Protein AF-A0A2G0E7K7-F1 (afdb_monomer_lite)

Secondary structure (DSSP, 8-state):
------HHHHHH-TT---HHHHHHHHHHHHHHHHHHHHHHHTT-SS---HHHHHHHHTT---

Foldseek 3Di:
DDDDDCVVVQVVDPPDDDCVRCVVVVVVVVVLVVLVVVCVVVVVPDDDDSVVSVCVVVVNDD

Structure (mmCIF, N/CA/C/O backbone):
data_AF-A0A2G0E7K7-F1
#
_entry.id   AF-A0A2G0E7K7-F1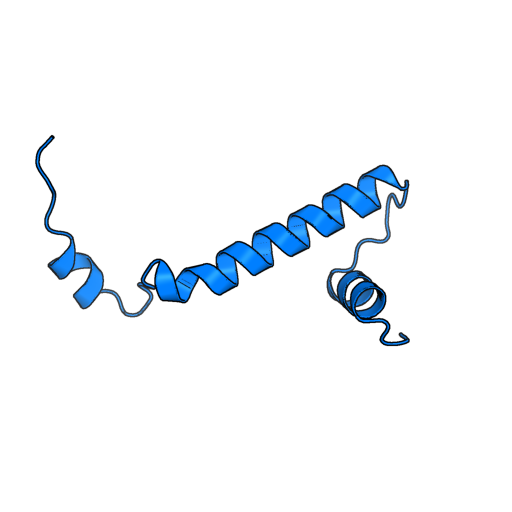
#
loop_
_atom_site.group_PDB
_atom_site.id
_atom_site.type_symbol
_atom_site.label_atom_id
_atom_site.label_alt_id
_atom_site.label_comp_id
_atom_site.label_asym_id
_atom_site.label_entity_id
_atom_site.label_seq_id
_atom_site.pdbx_PDB_ins_code
_atom_site.Cartn_x
_atom_site.Cartn_y
_atom_site.Cartn_z
_atom_site.occupancy
_atom_site.B_iso_or_equiv
_atom_site.auth_seq_id
_atom_site.auth_comp_id
_atom_site.auth_asym_id
_atom_site.auth_atom_id
_atom_site.pdbx_PDB_model_num
ATOM 1 N N . LEU A 1 1 ? 26.068 20.597 -11.820 1.00 66.75 1 LEU A N 1
ATOM 2 C CA . LEU A 1 1 ? 25.710 19.167 -11.677 1.00 66.75 1 LEU A CA 1
ATOM 3 C C . LEU A 1 1 ? 25.593 18.596 -13.079 1.00 66.75 1 LEU A C 1
ATOM 5 O O . LEU A 1 1 ? 24.830 19.145 -13.859 1.00 66.75 1 LEU A O 1
ATOM 9 N N . ILE A 1 2 ? 26.412 17.603 -13.431 1.00 73.00 2 ILE A N 1
ATOM 10 C CA . ILE A 1 2 ? 26.370 16.984 -14.762 1.00 73.00 2 ILE A CA 1
ATOM 11 C C . ILE A 1 2 ? 25.104 16.131 -14.817 1.00 73.00 2 ILE A C 1
ATOM 13 O O . ILE A 1 2 ? 24.960 15.189 -14.038 1.00 73.00 2 ILE A O 1
ATOM 17 N N . GLU A 1 3 ? 24.175 16.496 -15.695 1.00 78.12 3 GLU A N 1
ATOM 18 C CA . GLU A 1 3 ? 22.986 15.696 -15.958 1.00 78.12 3 GLU A CA 1
ATOM 19 C C . GLU A 1 3 ? 23.432 14.373 -16.588 1.00 78.12 3 GLU A C 1
ATOM 21 O O . GLU A 1 3 ? 24.072 14.342 -17.639 1.00 78.12 3 GLU A O 1
ATOM 26 N N . GLN A 1 4 ? 23.175 13.267 -15.897 1.00 82.88 4 GLN A N 1
ATOM 27 C CA . GLN A 1 4 ? 23.553 11.951 -16.386 1.00 82.88 4 GLN A CA 1
ATOM 28 C C . GLN A 1 4 ? 22.484 11.426 -17.346 1.00 82.88 4 GLN A C 1
ATOM 30 O O . GLN A 1 4 ? 21.303 11.351 -17.006 1.00 82.88 4 GLN A O 1
ATOM 35 N N . ASP A 1 5 ? 22.899 10.987 -18.536 1.00 83.44 5 ASP A N 1
ATOM 36 C CA . ASP A 1 5 ? 21.991 10.307 -19.454 1.0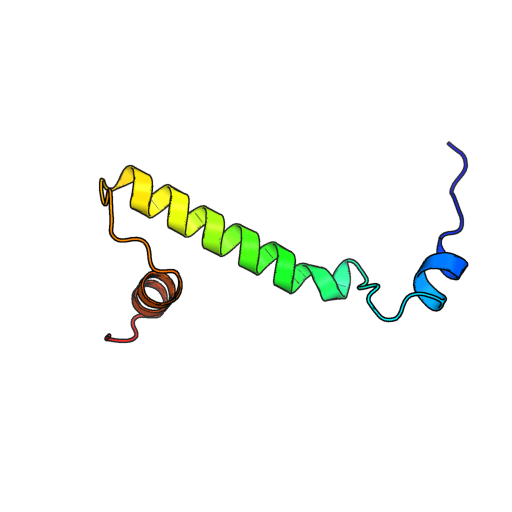0 83.44 5 ASP A CA 1
ATOM 37 C C . ASP A 1 5 ? 21.710 8.874 -18.981 1.00 83.44 5 ASP A C 1
ATOM 39 O O . ASP A 1 5 ? 22.509 7.950 -19.138 1.00 83.44 5 ASP A O 1
ATOM 43 N N . HIS A 1 6 ? 20.527 8.675 -18.409 1.00 83.81 6 HIS A N 1
ATOM 44 C CA . HIS A 1 6 ? 20.093 7.383 -17.886 1.00 83.81 6 HIS A CA 1
ATOM 45 C C . HIS A 1 6 ? 19.415 6.485 -18.935 1.00 83.81 6 HIS A C 1
ATOM 47 O O . HIS A 1 6 ? 19.039 5.350 -18.614 1.00 83.81 6 HIS A O 1
ATOM 53 N N . ARG A 1 7 ? 19.204 6.957 -20.176 1.00 84.94 7 ARG A N 1
ATOM 54 C CA . ARG A 1 7 ? 18.506 6.192 -21.232 1.00 84.94 7 ARG A CA 1
ATOM 55 C C . ARG A 1 7 ? 19.090 4.785 -21.463 1.00 84.94 7 ARG A C 1
ATOM 57 O O . ARG A 1 7 ? 18.286 3.858 -21.598 1.00 84.94 7 ARG A O 1
ATOM 64 N N . PRO A 1 8 ? 20.422 4.565 -21.455 1.00 89.25 8 PRO A N 1
ATOM 65 C CA . PRO A 1 8 ? 20.994 3.235 -21.680 1.00 89.25 8 PRO A CA 1
ATOM 66 C C . PRO A 1 8 ? 20.606 2.216 -20.601 1.00 89.25 8 PRO A C 1
ATOM 68 O O . PRO A 1 8 ? 20.248 1.080 -20.915 1.00 89.25 8 PRO A O 1
ATOM 71 N N . VAL A 1 9 ? 20.612 2.633 -19.331 1.00 85.75 9 VAL A N 1
ATOM 72 C CA . VAL A 1 9 ? 20.285 1.772 -18.182 1.00 85.75 9 VAL A CA 1
ATOM 73 C C . VAL A 1 9 ? 18.815 1.361 -18.211 1.00 85.75 9 VAL A C 1
ATOM 75 O O . VAL A 1 9 ? 18.486 0.187 -18.045 1.00 85.75 9 VAL A O 1
ATOM 78 N N . LYS A 1 10 ? 17.924 2.320 -18.489 1.00 86.12 10 LYS A N 1
ATOM 79 C CA . LYS A 1 10 ? 16.474 2.081 -18.527 1.00 86.12 10 LYS A CA 1
ATOM 80 C C . LYS A 1 10 ? 16.063 1.145 -19.663 1.00 86.12 10 LYS A C 1
ATOM 82 O O . LYS A 1 10 ? 15.137 0.364 -19.487 1.00 86.12 10 LYS A O 1
ATOM 87 N N . ARG A 1 11 ? 16.744 1.214 -20.816 1.00 85.69 11 ARG A N 1
ATOM 88 C CA . ARG A 1 11 ? 16.463 0.351 -21.979 1.00 85.69 11 ARG A CA 1
ATOM 89 C C . ARG A 1 11 ? 16.920 -1.095 -21.781 1.00 85.69 11 ARG A C 1
ATOM 91 O O . ARG A 1 11 ? 16.266 -1.996 -22.287 1.00 85.69 11 ARG A O 1
ATOM 98 N N . ARG A 1 12 ? 18.033 -1.325 -21.075 1.00 86.06 12 ARG A N 1
ATOM 99 C CA . ARG A 1 12 ? 18.601 -2.676 -20.897 1.00 86.06 12 ARG A CA 1
ATOM 100 C C . ARG A 1 12 ? 17.913 -3.502 -19.809 1.00 86.06 12 ARG A C 1
ATOM 102 O O . ARG A 1 12 ? 17.998 -4.724 -19.840 1.00 86.06 12 ARG A O 1
ATOM 109 N N . ASN A 1 13 ? 17.245 -2.869 -18.847 1.00 87.38 13 ASN A N 1
ATOM 110 C CA . ASN A 1 13 ? 16.670 -3.567 -17.702 1.00 87.38 13 ASN A CA 1
ATOM 111 C C . ASN A 1 13 ? 15.160 -3.818 -17.873 1.00 87.38 13 ASN A C 1
ATOM 113 O O . ASN A 1 13 ? 14.354 -2.896 -17.778 1.00 87.38 13 ASN A O 1
ATOM 117 N N . LYS A 1 14 ? 14.772 -5.092 -18.029 1.00 84.50 14 LYS A N 1
ATOM 118 C CA . LYS A 1 14 ? 13.369 -5.535 -18.149 1.00 84.50 14 LYS A CA 1
ATOM 119 C C . LYS A 1 14 ? 12.520 -5.238 -16.904 1.00 84.50 14 LYS A C 1
ATOM 121 O O . LYS A 1 14 ? 11.306 -5.084 -17.010 1.00 84.50 14 LYS A O 1
ATOM 126 N N . PHE A 1 15 ? 13.148 -5.143 -15.735 1.00 85.19 15 PHE A N 1
ATOM 127 C CA . PHE A 1 15 ? 12.489 -4.824 -14.468 1.00 85.19 15 PHE A CA 1
ATOM 128 C C . PHE A 1 15 ? 12.452 -3.323 -14.177 1.00 85.19 15 PHE A C 1
ATOM 130 O O . PHE A 1 15 ? 11.834 -2.905 -13.197 1.00 85.19 15 PHE A O 1
ATOM 137 N N . TYR A 1 16 ? 13.081 -2.492 -15.015 1.00 86.44 16 TYR A N 1
ATOM 138 C CA . TYR A 1 16 ? 13.011 -1.053 -14.836 1.00 86.44 16 TYR A CA 1
ATOM 139 C C . TYR A 1 16 ? 11.572 -0.568 -15.033 1.00 86.44 16 TYR A C 1
ATOM 141 O O . TYR A 1 16 ? 10.960 -0.748 -16.088 1.00 86.44 16 TYR A O 1
ATOM 149 N N . ARG A 1 17 ? 11.034 0.101 -14.014 1.00 84.88 17 ARG A N 1
ATOM 150 C CA . ARG A 1 17 ? 9.759 0.813 -14.092 1.00 84.88 17 ARG A CA 1
ATOM 151 C C . ARG A 1 17 ? 10.027 2.307 -14.036 1.00 84.88 17 ARG A C 1
ATOM 153 O O . ARG A 1 17 ? 10.733 2.794 -13.159 1.00 84.88 17 ARG A O 1
ATOM 160 N N . SER A 1 18 ? 9.457 3.046 -14.989 1.00 85.62 18 SER A N 1
ATOM 161 C CA . SER A 1 18 ? 9.461 4.507 -14.923 1.00 85.62 18 SER A CA 1
ATOM 162 C C . SER A 1 18 ? 8.729 4.966 -13.663 1.00 85.62 18 SER A C 1
ATOM 164 O O . SER A 1 18 ? 7.810 4.286 -13.208 1.00 85.62 18 SER A O 1
ATOM 166 N N . LEU A 1 19 ? 9.075 6.144 -13.139 1.00 85.19 19 LEU A N 1
ATOM 167 C CA . LEU A 1 19 ? 8.384 6.722 -11.980 1.00 85.19 19 LEU A CA 1
ATOM 168 C C . LEU A 1 19 ? 6.867 6.788 -12.189 1.00 85.19 19 LEU A C 1
ATOM 170 O O . LEU A 1 19 ? 6.112 6.480 -11.278 1.00 85.19 19 LEU A O 1
ATOM 174 N N . ARG A 1 20 ? 6.413 7.088 -13.414 1.00 87.00 20 ARG A N 1
ATOM 175 C CA . ARG A 1 20 ? 4.990 7.052 -13.780 1.00 87.00 20 ARG A CA 1
ATOM 176 C C . ARG A 1 20 ? 4.364 5.682 -13.513 1.00 87.00 20 ARG A C 1
ATOM 178 O O . ARG A 1 20 ? 3.297 5.617 -12.918 1.00 87.00 20 ARG A O 1
ATOM 185 N N . THR A 1 21 ? 5.030 4.604 -13.920 1.00 87.50 21 THR A N 1
ATOM 186 C CA . THR A 1 21 ? 4.508 3.235 -13.765 1.00 87.50 21 THR A CA 1
ATOM 187 C C . THR A 1 21 ? 4.644 2.737 -12.328 1.00 87.50 21 THR A C 1
ATOM 189 O O . THR A 1 21 ? 3.751 2.071 -11.825 1.00 87.50 21 THR A O 1
ATOM 192 N N . ALA A 1 22 ? 5.741 3.082 -11.650 1.00 89.38 22 ALA A N 1
ATOM 193 C CA . ALA A 1 22 ? 5.965 2.732 -10.250 1.00 89.38 22 ALA A CA 1
ATOM 194 C C . ALA A 1 22 ? 5.108 3.568 -9.282 1.00 89.38 22 ALA A C 1
ATOM 196 O O . ALA A 1 22 ? 4.958 3.194 -8.122 1.00 89.38 22 ALA A O 1
ATOM 197 N N . SER A 1 23 ? 4.537 4.688 -9.742 1.00 93.56 23 SER A N 1
ATOM 198 C CA . SER A 1 23 ? 3.784 5.617 -8.892 1.00 93.56 23 SER A CA 1
ATOM 199 C C . SER A 1 23 ? 2.606 4.953 -8.183 1.00 93.56 23 SER A C 1
ATOM 201 O O . SER A 1 23 ? 2.358 5.244 -7.018 1.00 93.56 23 SER A O 1
ATOM 203 N N . THR A 1 24 ? 1.902 4.037 -8.850 1.00 91.81 24 THR A N 1
ATOM 204 C CA . THR A 1 24 ? 0.773 3.305 -8.265 1.00 91.81 24 THR A CA 1
ATOM 205 C C . THR A 1 24 ? 1.237 2.369 -7.155 1.00 91.81 24 THR A C 1
ATOM 207 O O . THR A 1 24 ? 0.635 2.349 -6.086 1.00 91.81 24 THR A O 1
ATOM 210 N N . THR A 1 25 ? 2.348 1.658 -7.364 1.00 92.69 25 THR A N 1
ATOM 211 C CA . THR A 1 25 ? 2.971 0.799 -6.348 1.00 92.69 25 THR A CA 1
A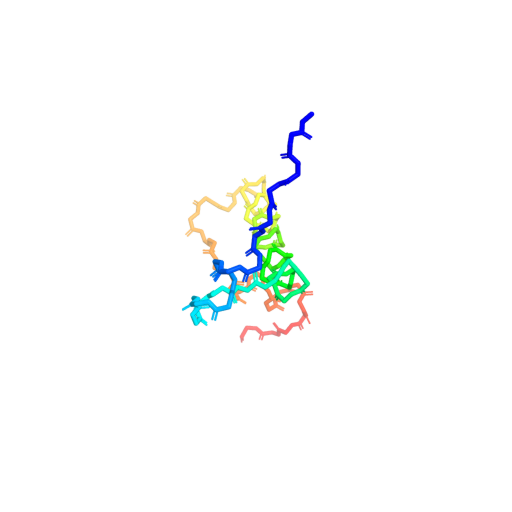TOM 212 C C . THR A 1 25 ? 3.420 1.605 -5.134 1.00 92.69 25 THR A C 1
ATOM 214 O O . THR A 1 25 ? 3.122 1.214 -4.008 1.00 92.69 25 THR A O 1
ATOM 217 N N . ILE A 1 26 ? 4.081 2.747 -5.350 1.00 93.69 26 ILE A N 1
ATOM 218 C CA . ILE A 1 26 ? 4.530 3.633 -4.267 1.00 93.69 26 ILE A CA 1
ATOM 219 C C . ILE A 1 26 ? 3.327 4.123 -3.454 1.00 93.69 26 ILE A C 1
ATOM 221 O O . ILE A 1 26 ? 3.309 3.954 -2.238 1.00 93.69 26 ILE A O 1
ATOM 225 N N . LYS A 1 27 ? 2.280 4.627 -4.121 1.00 95.06 27 LYS A N 1
ATOM 226 C CA . LYS A 1 27 ? 1.039 5.057 -3.456 1.00 95.06 27 LYS A CA 1
ATOM 227 C C . LYS A 1 27 ? 0.386 3.926 -2.659 1.00 95.06 27 LYS A C 1
ATOM 229 O O . LYS A 1 27 ? -0.061 4.148 -1.539 1.00 95.06 27 LYS A O 1
ATOM 234 N N . GLY A 1 28 ? 0.356 2.711 -3.209 1.00 94.56 28 GLY A N 1
ATOM 235 C CA . GLY A 1 28 ? -0.155 1.532 -2.508 1.00 94.56 28 GLY A CA 1
ATOM 236 C C . GLY A 1 28 ? 0.638 1.218 -1.236 1.00 94.56 28 GLY A C 1
ATOM 237 O O . GLY A 1 28 ? 0.049 1.012 -0.176 1.00 94.56 28 GLY A O 1
ATOM 238 N N . MET A 1 29 ? 1.973 1.254 -1.306 1.00 95.12 29 MET A N 1
ATOM 239 C CA . MET A 1 29 ? 2.840 1.058 -0.137 1.00 95.12 29 MET A CA 1
ATOM 240 C C . MET A 1 29 ? 2.635 2.149 0.922 1.00 95.12 29 MET A C 1
ATOM 242 O O . MET A 1 29 ? 2.595 1.853 2.118 1.00 95.12 29 MET A O 1
ATOM 246 N N . GLU A 1 30 ? 2.472 3.405 0.503 1.00 96.00 30 GLU A N 1
ATOM 247 C CA . GLU A 1 30 ? 2.181 4.519 1.408 1.00 96.00 30 GLU A CA 1
ATOM 248 C C . GLU A 1 30 ? 0.822 4.367 2.095 1.00 96.00 30 GLU A C 1
ATOM 250 O O . GLU A 1 30 ? 0.736 4.582 3.307 1.00 96.00 30 GLU A O 1
ATOM 255 N N . ALA A 1 31 ? -0.207 3.932 1.363 1.00 94.12 31 ALA A N 1
ATOM 256 C CA . ALA A 1 31 ? -1.533 3.666 1.911 1.00 94.1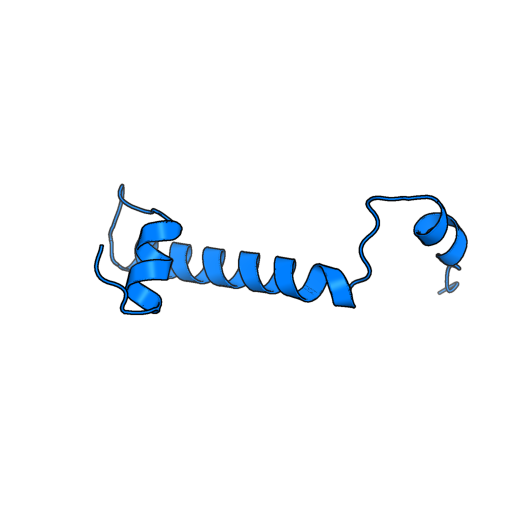2 31 ALA A CA 1
ATOM 257 C C . ALA A 1 31 ? -1.502 2.542 2.960 1.00 94.12 31 ALA A C 1
ATOM 259 O O . ALA A 1 31 ? -1.996 2.729 4.073 1.00 94.12 31 ALA A O 1
ATOM 260 N N . ILE A 1 32 ? -0.847 1.414 2.658 1.00 93.94 32 ILE A N 1
ATOM 261 C CA . ILE A 1 32 ? -0.689 0.291 3.601 1.00 93.94 32 ILE A CA 1
ATOM 262 C C . ILE A 1 32 ? 0.063 0.739 4.858 1.00 93.94 32 ILE A C 1
ATOM 264 O O . ILE A 1 32 ? -0.343 0.433 5.980 1.00 93.94 32 ILE A O 1
ATOM 268 N N . ARG A 1 33 ? 1.141 1.511 4.692 1.00 93.00 33 ARG A N 1
ATOM 269 C CA . ARG A 1 33 ? 1.901 2.077 5.815 1.00 93.00 33 ARG A CA 1
ATOM 270 C C . ARG A 1 33 ? 1.055 3.039 6.653 1.00 93.00 33 ARG A C 1
ATOM 272 O O . ARG A 1 33 ? 1.209 3.065 7.874 1.00 93.00 33 ARG A O 1
ATOM 279 N N . GLY A 1 34 ? 0.189 3.830 6.022 1.00 93.19 34 GLY A N 1
ATOM 280 C CA . GLY A 1 34 ? -0.771 4.697 6.705 1.00 93.19 34 GLY A CA 1
ATOM 281 C C . GLY A 1 34 ? -1.755 3.899 7.560 1.00 93.19 34 GLY A C 1
ATOM 282 O O . GLY A 1 34 ? -1.898 4.190 8.748 1.00 93.19 34 GLY A O 1
ATOM 283 N N . LEU A 1 35 ? -2.349 2.850 6.983 1.00 91.50 35 LEU A N 1
ATOM 284 C CA . LEU A 1 35 ? -3.254 1.933 7.683 1.00 91.50 35 LEU A CA 1
ATOM 285 C C . LEU A 1 35 ? -2.566 1.264 8.875 1.00 91.50 35 LEU A C 1
ATOM 287 O O . LEU A 1 35 ? -3.073 1.336 9.989 1.00 91.50 35 LEU A O 1
ATOM 291 N N . TYR A 1 36 ? -1.365 0.719 8.680 1.00 89.94 36 TYR A N 1
ATOM 292 C CA . TYR A 1 36 ? -0.594 0.099 9.760 1.00 89.94 36 TYR A CA 1
ATOM 293 C C . TYR A 1 36 ? -0.315 1.059 10.925 1.00 89.94 36 TYR A C 1
ATOM 295 O O . TYR A 1 36 ? -0.405 0.697 12.096 1.00 89.94 36 TYR A O 1
ATOM 303 N N . LYS A 1 37 ? 0.021 2.319 10.630 1.00 91.19 37 LYS A N 1
ATOM 304 C CA . LYS A 1 37 ? 0.247 3.318 11.683 1.00 91.19 37 LYS A CA 1
ATOM 305 C C . LYS A 1 37 ? -1.036 3.683 12.424 1.00 91.19 37 LYS A C 1
ATOM 307 O O . LYS A 1 37 ? -0.963 3.969 13.617 1.00 91.19 37 LYS A O 1
ATOM 312 N N . LYS A 1 38 ? -2.176 3.710 11.731 1.00 89.62 38 LYS A N 1
ATOM 313 C CA . LYS A 1 38 ? -3.483 3.991 12.332 1.00 89.62 38 LYS A CA 1
ATOM 314 C C . LYS A 1 38 ? -3.885 2.872 13.298 1.00 89.62 38 LYS A C 1
ATOM 316 O O . LYS A 1 38 ? -4.097 3.155 14.472 1.00 89.62 38 LYS A O 1
A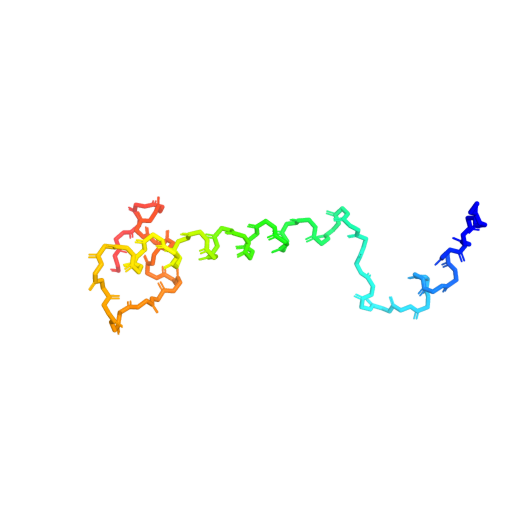TOM 321 N N . THR A 1 39 ? -3.842 1.619 12.855 1.00 86.38 39 THR A N 1
ATOM 322 C CA . THR A 1 39 ? -4.188 0.445 13.680 1.00 86.38 39 THR A CA 1
ATOM 323 C C . THR A 1 39 ? -3.268 0.291 14.893 1.00 86.38 39 THR A C 1
ATOM 325 O O . THR A 1 39 ? -3.718 -0.006 15.998 1.00 86.38 39 THR A O 1
ATOM 328 N N . ARG A 1 40 ? -1.971 0.605 14.747 1.00 86.19 40 ARG A N 1
ATOM 329 C CA . ARG A 1 40 ? -1.031 0.649 15.883 1.00 86.19 40 ARG A CA 1
ATOM 330 C C . ARG A 1 40 ? -1.385 1.711 16.926 1.00 86.19 40 ARG A C 1
ATOM 332 O O . ARG A 1 40 ? -1.138 1.475 18.105 1.00 86.19 40 ARG A O 1
ATOM 339 N N . LYS A 1 41 ? -1.930 2.864 16.521 1.00 86.62 41 LYS A N 1
ATOM 340 C CA . LYS A 1 41 ? -2.398 3.900 17.462 1.00 86.62 41 LYS A CA 1
ATOM 341 C C . LYS A 1 41 ? -3.684 3.491 18.178 1.00 86.62 41 LYS A C 1
ATOM 343 O O . LYS A 1 41 ? -3.866 3.865 19.327 1.00 86.62 41 LYS A O 1
ATOM 348 N N . GLU A 1 42 ? -4.538 2.719 17.516 1.00 84.62 42 GLU A N 1
ATOM 349 C CA . GLU A 1 42 ? -5.817 2.235 18.054 1.00 84.62 42 GLU A CA 1
ATOM 350 C C . GLU A 1 42 ? -5.651 1.076 19.058 1.00 84.62 42 GLU A C 1
ATOM 352 O O . GLU A 1 42 ? -6.625 0.616 19.644 1.00 84.62 42 GLU A O 1
ATOM 357 N N . GLY A 1 43 ? -4.415 0.633 19.319 1.00 77.75 43 GLY A N 1
ATOM 358 C CA . GLY A 1 43 ? -4.105 -0.337 20.373 1.00 77.75 43 GLY A CA 1
ATOM 359 C C . GLY A 1 43 ? -4.233 -1.801 19.948 1.00 77.75 43 GLY A C 1
ATOM 360 O O . GLY A 1 43 ? -4.053 -2.696 20.774 1.00 77.75 43 GLY A O 1
ATOM 361 N N . THR A 1 44 ? -4.479 -2.081 18.666 1.00 72.56 44 THR A N 1
ATOM 362 C CA . THR A 1 44 ? -4.542 -3.448 18.135 1.00 72.56 44 THR A CA 1
ATOM 363 C C . THR A 1 44 ? -3.125 -4.028 18.052 1.00 72.56 44 THR A C 1
ATOM 365 O O . THR A 1 44 ? -2.398 -3.853 17.074 1.00 72.56 44 THR A O 1
ATOM 368 N N . LEU A 1 45 ? -2.679 -4.676 19.131 1.00 63.19 45 LEU A N 1
ATOM 369 C CA . LEU A 1 45 ? -1.280 -5.084 19.299 1.00 63.19 45 LEU A CA 1
ATOM 370 C C . LEU A 1 45 ? -0.879 -6.294 18.429 1.00 63.19 45 LEU A C 1
ATOM 372 O O . LEU A 1 45 ? 0.293 -6.406 18.085 1.00 63.19 45 LEU A O 1
ATOM 376 N N . PHE A 1 46 ? -1.825 -7.162 18.042 1.00 67.81 46 PHE A N 1
ATOM 377 C CA . PHE A 1 46 ? -1.530 -8.467 17.418 1.00 67.81 46 PHE A CA 1
ATOM 378 C C . PHE A 1 46 ? -2.380 -8.844 16.182 1.00 67.81 46 PHE A C 1
ATOM 380 O O . PHE A 1 46 ? -2.361 -9.995 15.760 1.00 67.81 46 PHE A O 1
ATOM 387 N N . GLY A 1 47 ? -3.107 -7.902 15.567 1.00 75.31 47 GLY A N 1
ATOM 388 C CA . GLY A 1 47 ? -4.162 -8.228 14.585 1.00 75.31 47 GLY A CA 1
ATOM 389 C C . GLY A 1 47 ? -4.048 -7.621 13.184 1.00 75.31 47 GLY A C 1
ATOM 390 O O . GLY A 1 47 ? -5.036 -7.636 12.457 1.00 75.31 47 GLY A O 1
ATOM 391 N N . PHE A 1 48 ? -2.907 -7.049 12.781 1.00 85.12 48 PHE A N 1
ATOM 392 C CA . PHE A 1 48 ? -2.851 -6.331 11.502 1.00 85.12 48 PHE A CA 1
ATOM 393 C C . PHE A 1 48 ? -2.840 -7.279 10.294 1.00 85.12 48 PHE A C 1
ATOM 395 O O . PHE A 1 48 ? -1.859 -7.978 10.040 1.00 85.12 48 PHE A O 1
ATOM 402 N N . SER A 1 49 ? -3.909 -7.229 9.503 1.00 89.12 49 SER A N 1
ATOM 403 C CA . SER A 1 49 ? -4.021 -7.893 8.204 1.00 89.12 49 SER A CA 1
ATOM 404 C C . SER A 1 49 ? -4.366 -6.857 7.144 1.00 89.12 49 SER A C 1
ATOM 406 O O . SER A 1 49 ? -5.450 -6.280 7.166 1.00 89.12 49 SER A O 1
ATOM 408 N N . VAL A 1 50 ? -3.468 -6.647 6.176 1.00 89.50 50 VAL A N 1
ATOM 409 C CA . VAL A 1 50 ? -3.674 -5.672 5.089 1.00 89.50 50 VAL A CA 1
ATOM 410 C C . VAL A 1 50 ? -4.986 -5.932 4.346 1.00 89.50 50 VAL A C 1
ATOM 412 O O . VAL A 1 50 ? -5.720 -4.994 4.053 1.00 89.50 50 VAL A O 1
ATOM 415 N N . CYS A 1 51 ? -5.314 -7.198 4.076 1.00 90.38 51 CYS A N 1
ATOM 416 C CA . CYS A 1 51 ? -6.549 -7.563 3.384 1.00 90.38 51 CYS A CA 1
ATOM 417 C C . CYS A 1 51 ? -7.792 -7.188 4.198 1.00 90.38 51 CYS A C 1
ATOM 419 O O . CYS A 1 51 ? -8.752 -6.675 3.632 1.00 90.38 51 CYS A O 1
ATOM 421 N N . THR A 1 52 ? -7.769 -7.417 5.513 1.00 89.38 52 THR A N 1
ATOM 422 C CA . THR A 1 52 ? -8.890 -7.083 6.402 1.00 89.38 52 THR A CA 1
ATOM 423 C C . THR A 1 52 ? -9.066 -5.572 6.504 1.00 89.38 52 THR A C 1
ATOM 425 O O . THR A 1 52 ? -10.170 -5.075 6.324 1.00 89.38 52 THR A O 1
ATOM 428 N N . GLU A 1 53 ? -7.977 -4.832 6.697 1.00 89.50 53 GLU A N 1
ATOM 429 C CA . GLU A 1 53 ? -8.000 -3.368 6.795 1.00 89.50 53 GLU A CA 1
ATOM 430 C C . GLU A 1 53 ? -8.478 -2.707 5.498 1.00 89.50 53 GLU A C 1
ATOM 432 O O . GLU A 1 53 ? -9.247 -1.749 5.527 1.00 89.50 53 GLU A O 1
ATOM 437 N N . ILE A 1 54 ? -8.071 -3.244 4.343 1.00 91.25 54 ILE A N 1
ATOM 438 C CA . ILE A 1 54 ? -8.555 -2.772 3.042 1.00 91.25 54 ILE A CA 1
ATOM 439 C C . ILE A 1 54 ? -10.038 -3.116 2.857 1.00 91.25 54 ILE A C 1
ATOM 441 O O . ILE A 1 54 ? -10.789 -2.256 2.407 1.00 91.25 54 ILE A O 1
ATOM 445 N N . LYS A 1 55 ? -10.485 -4.326 3.221 1.00 91.44 55 LYS A N 1
ATOM 446 C CA . LYS A 1 55 ? -11.913 -4.691 3.178 1.00 91.44 55 LYS A CA 1
ATOM 447 C C . LYS A 1 55 ? -12.756 -3.748 4.043 1.00 91.44 55 LYS A C 1
ATOM 449 O O . LYS A 1 55 ? -13.745 -3.216 3.551 1.00 91.44 55 LYS A O 1
ATOM 454 N N . VAL A 1 56 ? -12.319 -3.478 5.277 1.00 88.44 56 VAL A N 1
ATOM 455 C CA . VAL A 1 56 ? -12.971 -2.533 6.202 1.00 88.44 56 VAL A CA 1
ATOM 456 C C . VAL A 1 56 ? -13.011 -1.124 5.610 1.00 88.44 56 VAL A C 1
ATOM 458 O O . VAL A 1 56 ? -14.068 -0.498 5.607 1.00 88.44 56 VAL A O 1
ATOM 461 N N . LEU A 1 57 ? -11.899 -0.639 5.046 1.00 88.56 57 LEU A N 1
ATOM 462 C CA . LEU A 1 57 ? -11.840 0.673 4.393 1.00 88.56 57 LEU A CA 1
ATOM 463 C C . LEU A 1 57 ? -12.797 0.780 3.196 1.00 88.56 57 LEU A C 1
ATOM 465 O O . LEU A 1 57 ? -13.364 1.843 2.957 1.00 88.56 57 LEU A O 1
ATOM 469 N N . LEU A 1 58 ? -12.968 -0.310 2.446 1.00 91.94 58 LEU A N 1
ATOM 470 C CA . LEU A 1 58 ? -13.863 -0.385 1.290 1.00 91.94 58 LEU A CA 1
ATOM 471 C C . LEU A 1 58 ? -15.309 -0.757 1.667 1.00 91.94 58 LEU A C 1
ATOM 473 O O . LEU A 1 58 ? -16.146 -0.873 0.775 1.00 91.94 58 LEU A O 1
ATOM 477 N N . GLY A 1 59 ? -15.610 -0.951 2.956 1.00 89.88 59 GLY A N 1
ATOM 478 C CA . GLY A 1 59 ? -16.940 -1.342 3.433 1.00 89.88 59 GLY A CA 1
ATOM 479 C C . GLY A 1 59 ? -17.380 -2.739 2.987 1.00 89.88 59 GLY A C 1
ATOM 480 O O . GLY A 1 59 ? -18.573 -3.032 2.980 1.00 89.88 59 GLY A O 1
ATOM 481 N N . ILE A 1 60 ? -16.437 -3.597 2.592 1.00 91.69 60 ILE A N 1
ATOM 482 C CA . ILE A 1 60 ? -16.718 -4.970 2.175 1.00 91.69 60 ILE A CA 1
ATOM 483 C C . ILE A 1 60 ? -16.747 -5.839 3.439 1.00 91.69 60 ILE A C 1
ATOM 485 O O . ILE A 1 60 ? -15.726 -5.916 4.132 1.00 91.69 60 ILE A O 1
ATOM 489 N N . PRO A 1 61 ? -17.880 -6.488 3.764 1.00 73.38 61 PRO A N 1
ATOM 490 C CA . PRO A 1 61 ? -17.956 -7.381 4.913 1.00 73.38 61 PRO A CA 1
ATOM 491 C C . PRO A 1 61 ? -16.981 -8.557 4.750 1.00 73.38 61 PRO A C 1
ATOM 493 O O . PRO A 1 61 ? -16.655 -8.958 3.630 1.00 73.38 61 PRO A O 1
ATOM 496 N N . ALA A 1 62 ? -16.463 -9.041 5.882 1.00 65.12 62 ALA A N 1
ATOM 497 C CA . ALA A 1 62 ? -15.395 -10.037 5.937 1.00 65.12 62 ALA A CA 1
ATOM 498 C C . ALA A 1 62 ? -15.765 -11.350 5.243 1.00 65.12 62 ALA A C 1
ATOM 500 O O . ALA A 1 62 ? -16.868 -11.868 5.522 1.00 65.12 62 ALA A O 1
#

pLDDT: mean 86.18, std 7.55, range [63.19, 96.0]

Organism: Enterococcus faecium (NCBI:t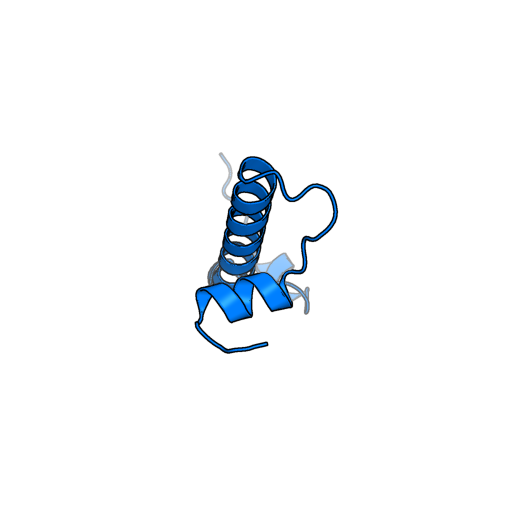xid1352)

Radius of gyration: 18.21 Å; chains: 1; bounding box: 44×29×42 Å

Sequence (62 aa):
LIEQDHRPVKRRNKFYRSLRTASTTIKGMEAIRGLYKKTRKEGTLFGFSVCTEIKVLLGIPA